Protein AF-A0A536BNT7-F1 (afdb_monomer)

Structure (mmCIF, N/CA/C/O backbone):
data_AF-A0A536BNT7-F1
#
_entry.id   AF-A0A536BNT7-F1
#
loop_
_atom_site.group_PDB
_atom_site.id
_atom_site.type_symbol
_atom_site.label_atom_id
_atom_site.label_alt_id
_atom_site.label_comp_id
_atom_site.label_asym_id
_atom_site.label_entity_id
_atom_site.label_seq_id
_atom_site.pdbx_PDB_ins_code
_atom_site.Cartn_x
_atom_site.Cartn_y
_atom_site.Cartn_z
_atom_site.occupancy
_atom_site.B_iso_or_equiv
_atom_site.auth_seq_id
_atom_site.auth_comp_id
_atom_site.auth_asym_id
_atom_site.auth_atom_id
_atom_site.pdbx_PDB_model_num
ATOM 1 N N . MET A 1 1 ? 0.120 -32.810 -49.934 1.00 58.78 1 MET A N 1
ATOM 2 C CA . MET A 1 1 ? 1.228 -31.925 -49.503 1.00 58.78 1 MET A CA 1
ATOM 3 C C . MET A 1 1 ? 2.217 -31.593 -50.625 1.00 58.78 1 MET A C 1
ATOM 5 O O . MET A 1 1 ? 2.526 -30.421 -50.764 1.00 58.78 1 MET A O 1
ATOM 9 N N . LEU A 1 2 ? 2.657 -32.545 -51.464 1.00 65.06 2 LEU A N 1
ATOM 10 C CA . LEU A 1 2 ? 3.607 -32.280 -52.570 1.00 65.06 2 LEU A CA 1
ATOM 11 C C . LEU A 1 2 ? 3.120 -31.214 -53.578 1.00 65.06 2 LEU A C 1
ATOM 13 O O . LEU A 1 2 ? 3.815 -30.232 -53.797 1.00 65.06 2 LEU A O 1
ATOM 17 N N . ARG A 1 3 ? 1.866 -31.299 -54.049 1.00 67.81 3 ARG A N 1
ATOM 18 C CA . ARG A 1 3 ? 1.286 -30.303 -54.978 1.00 67.81 3 ARG A CA 1
ATOM 19 C C . ARG A 1 3 ? 1.234 -28.868 -54.434 1.00 67.81 3 ARG A C 1
ATOM 21 O O . ARG A 1 3 ? 1.282 -27.927 -55.211 1.00 67.81 3 ARG A O 1
ATOM 28 N N . ALA A 1 4 ? 1.113 -28.691 -53.116 1.00 71.56 4 ALA A N 1
ATOM 29 C CA . ALA A 1 4 ? 1.084 -27.357 -52.514 1.00 71.56 4 ALA A CA 1
ATOM 30 C C . ALA A 1 4 ? 2.475 -26.705 -52.551 1.00 71.56 4 ALA A C 1
ATOM 32 O O . ALA A 1 4 ? 2.586 -25.527 -52.875 1.00 71.56 4 ALA A O 1
ATOM 33 N N . ARG A 1 5 ? 3.531 -27.499 -52.315 1.00 71.25 5 ARG A N 1
ATOM 34 C CA . ARG A 1 5 ? 4.923 -27.051 -52.443 1.00 71.25 5 ARG A CA 1
ATOM 35 C C . ARG A 1 5 ? 5.278 -26.681 -53.879 1.00 71.25 5 ARG A C 1
ATOM 37 O O . ARG A 1 5 ? 5.932 -25.667 -54.080 1.00 71.25 5 ARG A O 1
ATOM 44 N N . ASP A 1 6 ? 4.810 -27.443 -54.865 1.00 81.25 6 ASP A N 1
ATOM 45 C CA . ASP A 1 6 ? 5.092 -27.146 -56.277 1.00 81.25 6 ASP A CA 1
ATOM 46 C C . ASP A 1 6 ? 4.461 -25.815 -56.721 1.00 81.25 6 ASP A C 1
ATOM 48 O O . ASP A 1 6 ? 5.084 -25.025 -57.431 1.00 81.25 6 ASP A O 1
ATOM 52 N N . VAL A 1 7 ? 3.245 -25.522 -56.246 1.00 82.75 7 VAL A N 1
ATOM 53 C CA . VAL A 1 7 ? 2.557 -24.247 -56.513 1.00 82.75 7 VAL A CA 1
ATOM 54 C C . VAL A 1 7 ? 3.255 -23.076 -55.815 1.00 82.75 7 VAL A C 1
ATOM 56 O O . VAL A 1 7 ? 3.381 -21.994 -56.393 1.00 82.75 7 VAL A O 1
ATOM 59 N N . GLU A 1 8 ? 3.731 -23.278 -54.588 1.00 79.00 8 GLU A N 1
ATOM 60 C CA . GLU A 1 8 ? 4.464 -22.264 -53.827 1.00 79.00 8 GLU A CA 1
ATOM 61 C C . GLU A 1 8 ? 5.829 -21.954 -54.458 1.00 79.00 8 GLU A C 1
ATOM 63 O O . GLU A 1 8 ? 6.153 -20.787 -54.693 1.00 79.00 8 GLU A O 1
ATOM 68 N N . LEU A 1 9 ? 6.577 -22.988 -54.853 1.00 82.94 9 LEU A N 1
ATOM 69 C CA . LEU A 1 9 ? 7.839 -22.853 -55.582 1.00 82.94 9 LEU A CA 1
ATOM 70 C C . LEU A 1 9 ? 7.639 -22.152 -56.932 1.00 82.94 9 LEU A C 1
ATOM 72 O O . LEU A 1 9 ? 8.395 -21.239 -57.271 1.00 82.94 9 LEU A O 1
ATOM 76 N N . GLY A 1 10 ? 6.587 -22.515 -57.673 1.00 87.00 10 GLY A N 1
ATOM 77 C CA . GLY A 1 10 ? 6.231 -21.855 -58.930 1.00 87.00 10 GLY A CA 1
ATOM 78 C C . GLY A 1 10 ? 5.939 -20.363 -58.748 1.00 87.00 10 GLY A C 1
ATOM 79 O O . GLY A 1 10 ? 6.410 -19.538 -59.538 1.00 87.00 10 GLY A O 1
ATOM 80 N N . ARG A 1 11 ? 5.243 -19.988 -57.665 1.00 80.94 11 ARG A N 1
ATOM 81 C CA . ARG A 1 11 ? 5.003 -18.577 -57.326 1.00 80.94 11 ARG A CA 1
ATOM 82 C C . ARG A 1 11 ? 6.294 -17.828 -57.028 1.00 80.94 11 ARG A C 1
ATOM 84 O O . ARG A 1 11 ? 6.498 -16.767 -57.616 1.00 80.94 11 ARG A O 1
ATOM 91 N N . VAL A 1 12 ? 7.177 -18.382 -56.197 1.00 85.69 12 VAL A N 1
ATOM 92 C CA . VAL A 1 12 ? 8.463 -17.746 -55.852 1.00 85.69 12 VAL A CA 1
ATOM 93 C C . VAL A 1 12 ? 9.327 -17.533 -57.099 1.00 85.69 12 VAL A C 1
ATOM 95 O O . VAL A 1 12 ? 9.867 -16.444 -57.299 1.00 85.69 12 VAL A O 1
ATOM 98 N N . ILE A 1 13 ? 9.395 -18.529 -57.987 1.00 88.94 13 ILE A N 1
ATOM 99 C CA . ILE A 1 13 ? 10.160 -18.439 -59.240 1.00 88.94 13 ILE A CA 1
ATOM 100 C C . ILE A 1 13 ? 9.567 -17.377 -60.173 1.00 88.94 13 ILE A C 1
ATOM 102 O O . ILE A 1 13 ? 10.307 -16.575 -60.747 1.00 88.94 13 ILE A O 1
ATOM 106 N N . SER A 1 14 ? 8.239 -17.343 -60.320 1.00 84.06 14 SER A N 1
ATOM 107 C CA . SER A 1 14 ? 7.566 -16.358 -61.175 1.00 84.06 14 SER A CA 1
ATOM 108 C C . SER A 1 14 ? 7.755 -14.920 -60.671 1.00 84.06 14 SER A C 1
ATOM 110 O O . SER A 1 14 ? 8.095 -14.040 -61.464 1.00 84.06 14 SER A O 1
ATOM 112 N N . ALA A 1 15 ? 7.656 -14.696 -59.356 1.00 80.94 15 ALA A N 1
ATOM 113 C CA . ALA A 1 15 ? 7.916 -13.403 -58.725 1.00 80.94 15 ALA A CA 1
ATOM 114 C C . ALA A 1 15 ? 9.378 -12.955 -58.903 1.00 80.94 15 ALA A C 1
ATOM 116 O O . ALA A 1 15 ? 9.637 -11.799 -59.241 1.00 80.94 15 ALA A O 1
ATOM 117 N N . GLY A 1 16 ? 10.340 -13.875 -58.754 1.00 82.44 16 GLY A N 1
ATOM 118 C CA . GLY A 1 16 ? 11.757 -13.592 -58.996 1.00 82.44 16 GLY A CA 1
ATOM 119 C C . GLY A 1 16 ? 12.051 -13.203 -60.449 1.00 82.44 16 GLY A C 1
ATOM 120 O O . GLY A 1 16 ? 12.783 -12.244 -60.696 1.00 82.44 16 GLY A O 1
ATOM 121 N N . ARG A 1 17 ? 11.436 -13.892 -61.421 1.00 86.69 17 ARG A N 1
ATOM 122 C CA . ARG A 1 17 ? 11.578 -13.561 -62.851 1.00 86.69 17 ARG A CA 1
ATOM 123 C C . ARG A 1 17 ? 10.984 -12.198 -63.197 1.00 86.69 17 ARG A C 1
ATOM 125 O O . ARG A 1 17 ? 11.624 -11.441 -63.922 1.00 86.69 17 ARG A O 1
ATOM 132 N N . ALA A 1 18 ? 9.810 -11.870 -62.659 1.00 79.94 18 ALA A N 1
ATOM 133 C CA . ALA A 1 18 ? 9.197 -10.554 -62.846 1.00 79.94 18 ALA A CA 1
ATOM 134 C C . ALA A 1 18 ? 10.093 -9.433 -62.293 1.00 79.94 18 ALA A C 1
ATOM 136 O O . ALA A 1 18 ? 10.280 -8.404 -62.943 1.00 79.94 18 ALA A O 1
ATOM 137 N N . ARG A 1 19 ? 10.722 -9.667 -61.135 1.00 75.25 19 ARG A N 1
ATOM 138 C CA . ARG A 1 19 ? 11.647 -8.713 -60.517 1.00 75.25 19 ARG A CA 1
ATOM 139 C C . ARG A 1 19 ? 12.930 -8.512 -61.320 1.00 75.25 19 ARG A C 1
ATOM 141 O O . ARG A 1 19 ? 13.371 -7.380 -61.490 1.00 75.25 19 ARG A O 1
ATOM 148 N N . LEU A 1 20 ? 13.508 -9.591 -61.848 1.00 81.56 20 LEU A N 1
ATOM 149 C CA . LEU A 1 20 ? 14.665 -9.502 -62.742 1.00 81.56 20 LEU A CA 1
ATOM 150 C C . LEU A 1 20 ? 14.329 -8.714 -64.012 1.00 81.56 20 LEU A C 1
ATOM 152 O O . LEU A 1 20 ? 15.091 -7.827 -64.379 1.00 81.56 20 LEU A O 1
ATOM 156 N N . ALA A 1 21 ? 13.170 -8.968 -64.629 1.00 81.06 21 ALA A N 1
ATOM 157 C CA . ALA A 1 21 ? 12.727 -8.237 -65.816 1.00 81.06 21 ALA A CA 1
ATOM 158 C C . ALA A 1 21 ? 12.555 -6.729 -65.549 1.00 81.06 21 ALA A C 1
ATOM 160 O O . ALA A 1 21 ? 12.979 -5.915 -66.369 1.00 81.06 21 ALA A O 1
ATOM 161 N N . ALA A 1 22 ? 12.006 -6.348 -64.390 1.00 75.06 22 ALA A N 1
ATOM 162 C CA . ALA A 1 22 ? 11.884 -4.945 -63.984 1.00 75.06 22 ALA A CA 1
ATOM 163 C C . ALA A 1 22 ? 13.256 -4.265 -63.800 1.00 75.06 22 ALA A C 1
ATOM 165 O O . ALA A 1 22 ? 13.460 -3.145 -64.273 1.00 75.06 22 ALA A O 1
ATOM 166 N N . LEU A 1 23 ? 14.220 -4.968 -63.190 1.00 74.56 23 LEU A N 1
ATOM 167 C CA . LEU A 1 23 ? 15.590 -4.475 -63.008 1.00 74.56 23 LEU A CA 1
ATOM 168 C C . LEU A 1 23 ? 16.336 -4.327 -64.341 1.00 74.56 23 LEU A C 1
ATOM 170 O O . LEU A 1 23 ? 17.019 -3.325 -64.548 1.00 74.56 23 LEU A O 1
ATOM 174 N N . THR A 1 24 ? 16.192 -5.290 -65.259 1.00 78.88 24 THR A N 1
ATOM 175 C CA . THR A 1 24 ? 16.788 -5.205 -66.605 1.00 78.88 24 THR A CA 1
ATOM 176 C C . THR A 1 24 ? 16.147 -4.093 -67.440 1.00 78.88 24 THR A C 1
ATOM 178 O O . THR A 1 24 ? 16.834 -3.458 -68.233 1.00 78.88 24 THR A O 1
ATOM 181 N N . GLY A 1 25 ? 14.861 -3.798 -67.216 1.00 77.56 25 GLY A N 1
ATOM 182 C CA . GLY A 1 25 ? 14.145 -2.671 -67.823 1.00 77.56 25 GLY A CA 1
ATOM 183 C C . GLY A 1 25 ? 14.490 -1.293 -67.244 1.00 77.56 25 GLY A C 1
ATOM 184 O O . GLY A 1 25 ? 13.873 -0.306 -67.633 1.00 77.56 25 GLY A O 1
ATOM 185 N N . GLY A 1 26 ? 15.443 -1.203 -66.308 1.00 68.50 26 GLY A N 1
ATOM 186 C CA . GLY A 1 26 ? 15.873 0.062 -65.705 1.00 68.50 26 GLY A CA 1
ATOM 187 C C . GLY A 1 26 ? 14.894 0.646 -64.680 1.00 68.50 26 GLY A C 1
ATOM 188 O O . GLY A 1 26 ? 15.124 1.747 -64.180 1.00 68.50 26 GLY A O 1
ATOM 189 N N . ILE A 1 27 ? 13.831 -0.084 -64.325 1.00 67.88 27 ILE A N 1
ATOM 190 C CA . ILE A 1 27 ? 12.888 0.312 -63.277 1.00 67.88 27 ILE A CA 1
ATOM 191 C C . ILE A 1 27 ? 13.537 -0.014 -61.932 1.00 67.88 27 ILE A C 1
ATOM 193 O O . ILE A 1 27 ? 13.500 -1.142 -61.439 1.00 67.88 27 ILE A O 1
ATOM 197 N N . ARG A 1 28 ? 14.194 0.987 -61.349 1.00 61.41 28 ARG A N 1
ATOM 198 C CA . ARG A 1 28 ? 14.807 0.896 -60.025 1.00 61.41 28 ARG A CA 1
ATOM 199 C C . ARG A 1 28 ? 13.725 1.209 -58.994 1.00 61.41 28 ARG A C 1
ATOM 201 O O . ARG A 1 28 ? 13.294 2.353 -58.892 1.00 61.41 28 ARG A O 1
ATOM 208 N 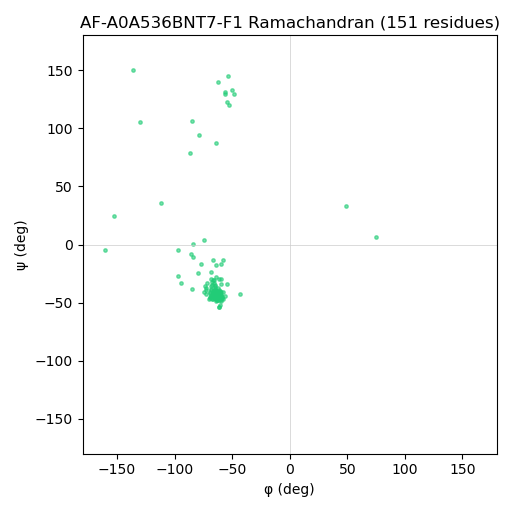N . GLU A 1 29 ? 13.246 0.190 -58.282 1.00 60.50 29 GLU A N 1
ATOM 209 C CA . GLU A 1 29 ? 12.334 0.390 -57.149 1.00 60.50 29 GLU A CA 1
AT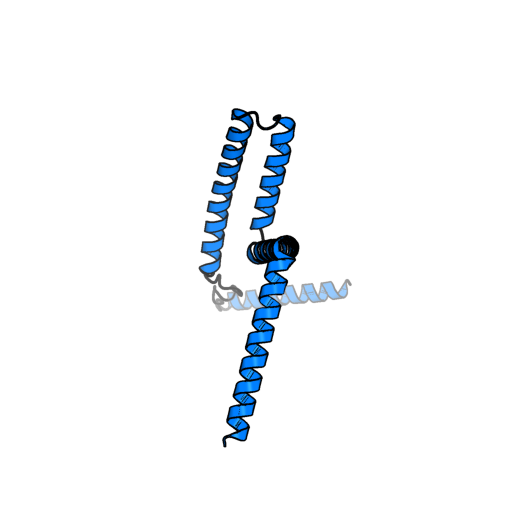OM 210 C C . GLU A 1 29 ? 12.946 1.379 -56.149 1.00 60.50 29 GLU A C 1
ATOM 212 O O . GLU A 1 29 ? 14.165 1.397 -55.946 1.00 60.50 29 GLU A O 1
ATOM 217 N N . ASP A 1 30 ? 12.093 2.195 -55.525 1.00 61.75 30 ASP A N 1
ATOM 218 C CA . ASP A 1 30 ? 12.495 3.103 -54.456 1.00 61.75 30 ASP A CA 1
ATOM 219 C C . ASP A 1 30 ? 13.248 2.295 -53.376 1.00 61.75 30 ASP A C 1
ATOM 221 O O . ASP A 1 30 ? 12.680 1.348 -52.815 1.00 61.75 30 ASP A O 1
ATOM 225 N N . PRO A 1 31 ? 14.522 2.613 -53.068 1.00 58.47 31 PRO A N 1
ATOM 226 C CA . PRO A 1 31 ? 15.325 1.869 -52.096 1.00 58.47 31 PRO A CA 1
ATOM 227 C C . PRO A 1 31 ? 14.694 1.813 -50.697 1.00 58.47 31 PRO A C 1
ATOM 229 O O . PRO A 1 31 ? 15.108 0.996 -49.872 1.00 58.47 31 PRO A O 1
ATOM 232 N N . ARG A 1 32 ? 13.677 2.640 -50.423 1.00 55.97 32 ARG A N 1
ATOM 233 C CA . ARG A 1 32 ? 12.931 2.669 -49.159 1.00 55.97 32 ARG A CA 1
ATOM 234 C C . ARG A 1 32 ? 11.624 1.874 -49.176 1.00 55.97 32 ARG A C 1
ATOM 236 O O . ARG A 1 32 ? 11.028 1.704 -48.118 1.00 55.97 32 ARG A O 1
ATOM 243 N N . GLY A 1 33 ? 11.215 1.315 -50.315 1.00 57.62 33 GLY A N 1
ATOM 244 C CA . GLY A 1 33 ? 9.978 0.532 -50.439 1.00 57.62 33 GLY A CA 1
ATOM 245 C C . GLY A 1 33 ? 9.955 -0.767 -49.618 1.00 57.62 33 GLY A C 1
ATOM 246 O O . GLY A 1 33 ? 8.889 -1.302 -49.344 1.00 57.62 33 GLY A O 1
ATOM 247 N N . HIS A 1 34 ? 11.120 -1.252 -49.173 1.00 54.22 34 HIS A N 1
ATOM 248 C CA . HIS A 1 34 ? 11.245 -2.437 -48.312 1.00 54.22 34 HIS A CA 1
ATOM 249 C C . HIS A 1 34 ? 11.064 -2.147 -46.815 1.00 54.22 34 HIS A C 1
ATOM 251 O O . HIS A 1 34 ? 10.978 -3.080 -46.014 1.00 54.22 34 HIS A O 1
ATOM 257 N N . LEU A 1 35 ? 11.030 -0.876 -46.408 1.00 52.28 35 LEU A N 1
ATOM 258 C CA . LEU A 1 35 ? 10.860 -0.485 -45.010 1.00 52.28 35 LEU A CA 1
ATOM 259 C C . LEU A 1 35 ? 9.365 -0.418 -44.673 1.00 52.28 35 LEU A C 1
ATOM 261 O O . LEU A 1 35 ? 8.779 0.655 -44.593 1.00 52.28 35 LEU A O 1
ATOM 265 N N . HIS A 1 36 ? 8.740 -1.574 -44.431 1.00 56.12 36 HIS A N 1
ATOM 266 C CA . HIS A 1 36 ? 7.369 -1.635 -43.893 1.00 56.12 36 HIS A CA 1
ATOM 267 C C . HIS A 1 36 ? 7.251 -1.108 -42.451 1.00 56.12 36 HIS A C 1
ATOM 269 O O . HIS A 1 36 ? 6.152 -0.853 -41.961 1.00 56.12 36 HIS A O 1
ATOM 275 N N . HIS A 1 37 ? 8.380 -0.931 -41.768 1.00 48.00 37 HIS A N 1
ATOM 276 C CA . HIS A 1 37 ? 8.480 -0.210 -40.509 1.00 48.00 37 HIS A CA 1
ATOM 277 C C . HIS A 1 37 ? 9.611 0.800 -40.637 1.00 48.00 37 HIS A C 1
ATOM 279 O O . HIS A 1 37 ? 10.789 0.442 -40.614 1.00 48.00 37 HIS A O 1
ATOM 285 N N . ALA A 1 38 ? 9.251 2.074 -40.771 1.00 50.78 38 ALA A N 1
ATOM 286 C CA . ALA A 1 38 ? 10.164 3.135 -40.392 1.00 50.78 38 ALA A CA 1
ATOM 287 C C . ALA A 1 38 ? 10.534 2.900 -38.920 1.00 50.78 38 ALA A C 1
ATOM 289 O O . ALA A 1 38 ? 9.652 2.680 -38.091 1.00 50.78 38 ALA A O 1
ATOM 290 N N . ALA A 1 39 ? 11.827 2.906 -38.596 1.00 53.09 39 ALA A N 1
ATOM 291 C CA . ALA A 1 39 ? 12.266 3.014 -37.215 1.00 53.09 39 ALA A CA 1
ATOM 292 C C . ALA A 1 39 ? 11.816 4.391 -36.710 1.00 53.09 39 ALA A C 1
ATOM 294 O O . ALA A 1 39 ? 12.531 5.382 -36.859 1.00 53.09 39 ALA A O 1
ATOM 295 N N . GLU A 1 40 ? 10.586 4.475 -36.203 1.00 54.31 40 GLU A N 1
ATOM 296 C CA . GLU A 1 40 ? 10.140 5.642 -35.460 1.00 54.31 40 GLU A CA 1
ATOM 297 C C . GLU A 1 40 ? 11.125 5.846 -34.304 1.00 54.31 40 GLU A C 1
ATOM 299 O O . GLU A 1 40 ? 11.452 4.876 -33.608 1.00 54.31 40 GLU A O 1
ATOM 304 N N . PRO A 1 41 ? 11.635 7.072 -34.091 1.00 56.22 41 PRO A N 1
ATOM 305 C CA . PRO A 1 41 ? 12.441 7.357 -32.918 1.00 56.22 41 PRO A CA 1
ATOM 306 C C . PRO A 1 41 ? 11.637 6.943 -31.686 1.00 56.22 41 PRO A C 1
ATOM 308 O O . PRO A 1 41 ? 10.495 7.372 -31.504 1.00 56.22 41 PRO A O 1
ATOM 311 N N . GLU A 1 42 ? 12.215 6.054 -30.874 1.00 50.41 42 GLU A N 1
ATOM 312 C CA . GLU A 1 42 ? 11.572 5.561 -29.662 1.00 50.41 42 GLU A CA 1
ATOM 313 C C . GLU A 1 42 ? 11.028 6.737 -28.853 1.00 50.41 42 GLU A C 1
ATOM 315 O O . GLU A 1 42 ? 11.731 7.709 -28.571 1.00 50.41 42 GLU A O 1
ATOM 320 N N . GLN A 1 43 ? 9.752 6.634 -28.477 1.00 51.00 43 GLN A N 1
ATOM 321 C CA . GLN A 1 43 ? 9.076 7.663 -27.704 1.00 51.00 43 GLN A CA 1
ATOM 322 C C . GLN A 1 43 ? 9.935 8.047 -26.482 1.00 51.00 43 GLN A C 1
ATOM 324 O O . GLN A 1 43 ? 10.367 7.158 -25.738 1.00 51.00 43 GLN A O 1
ATOM 329 N N . PRO A 1 44 ? 10.146 9.344 -26.193 1.00 54.56 44 PRO A N 1
ATOM 330 C CA . PRO A 1 44 ? 11.028 9.802 -25.109 1.00 54.56 44 PRO A CA 1
ATOM 331 C C . PRO A 1 44 ? 10.601 9.300 -23.715 1.00 54.56 44 PRO A C 1
ATOM 333 O O . PRO A 1 44 ? 11.385 9.283 -22.764 1.00 54.56 44 PRO A O 1
ATOM 336 N N . SER A 1 45 ? 9.357 8.832 -23.586 1.00 54.00 45 SER A N 1
ATOM 337 C CA . SER A 1 45 ? 8.829 8.163 -22.397 1.00 54.00 45 SER A CA 1
ATOM 338 C C . SER A 1 45 ? 9.441 6.776 -22.135 1.00 54.00 45 SER A C 1
ATOM 340 O O . SER A 1 45 ? 9.425 6.338 -20.984 1.00 54.00 45 SER A O 1
ATOM 342 N N . ARG A 1 46 ? 9.975 6.082 -23.152 1.00 49.19 46 ARG A N 1
ATOM 343 C CA . ARG A 1 46 ? 10.655 4.779 -23.023 1.00 49.19 46 ARG A CA 1
ATOM 344 C C . ARG A 1 46 ? 12.132 4.936 -22.662 1.00 49.19 46 ARG A C 1
ATOM 346 O O . ARG A 1 46 ? 12.610 4.224 -21.783 1.00 49.19 46 ARG A O 1
ATOM 353 N N . VAL A 1 47 ? 12.811 5.938 -23.222 1.00 53.94 47 VAL A N 1
ATOM 354 C CA . VAL A 1 47 ? 14.219 6.253 -22.907 1.00 53.94 47 VAL A CA 1
ATOM 355 C C . VAL A 1 47 ? 14.391 6.645 -21.434 1.00 53.94 47 VAL A C 1
ATOM 357 O O . VAL A 1 47 ? 15.271 6.129 -20.749 1.00 53.94 47 VAL A O 1
ATOM 360 N N . ARG A 1 48 ? 13.492 7.479 -20.889 1.00 53.22 48 ARG A N 1
ATOM 361 C CA . ARG A 1 48 ? 13.552 7.893 -19.473 1.00 53.22 48 ARG A CA 1
ATOM 362 C C . ARG A 1 48 ? 13.281 6.743 -18.494 1.00 53.22 48 ARG A C 1
ATOM 364 O O . ARG A 1 48 ? 13.855 6.718 -17.411 1.00 53.22 48 ARG A O 1
ATOM 371 N N . ARG A 1 49 ? 12.437 5.773 -18.873 1.00 50.62 49 ARG A N 1
ATOM 372 C CA . ARG A 1 49 ? 12.204 4.548 -18.080 1.00 50.62 49 ARG A CA 1
ATOM 373 C C . ARG A 1 49 ? 13.434 3.644 -18.066 1.00 50.62 49 ARG A C 1
ATOM 375 O O . ARG A 1 49 ? 13.718 3.048 -17.035 1.00 50.62 49 ARG A O 1
ATOM 382 N N . ARG A 1 50 ? 14.170 3.583 -19.177 1.00 54.00 50 ARG A N 1
ATOM 383 C CA . ARG A 1 50 ? 15.412 2.812 -19.293 1.00 54.00 50 ARG A CA 1
ATOM 384 C C . ARG A 1 50 ? 16.529 3.395 -18.425 1.00 54.00 50 ARG A C 1
ATOM 386 O O . ARG A 1 50 ? 17.106 2.668 -17.629 1.00 54.00 50 ARG A O 1
ATOM 393 N N . ALA A 1 51 ? 16.723 4.715 -18.472 1.00 60.06 51 ALA A N 1
ATOM 394 C CA . ALA A 1 51 ? 17.683 5.410 -17.610 1.00 60.06 51 ALA A CA 1
ATOM 395 C C . ALA A 1 51 ? 17.339 5.285 -16.113 1.00 60.06 51 ALA A C 1
ATOM 397 O O . ALA A 1 51 ? 18.226 5.118 -15.280 1.00 60.06 51 ALA A O 1
ATOM 398 N N . PHE A 1 52 ? 16.048 5.324 -15.762 1.00 55.44 52 PHE A N 1
ATOM 399 C CA . PHE A 1 52 ? 15.607 5.080 -14.387 1.00 55.44 52 PHE A CA 1
ATOM 400 C C . PHE A 1 52 ? 15.885 3.637 -13.950 1.00 55.44 52 PHE A C 1
ATOM 402 O O . PHE A 1 52 ? 16.331 3.427 -12.831 1.00 55.44 52 PHE A O 1
ATOM 409 N N . GLY A 1 53 ? 15.683 2.658 -14.837 1.00 56.69 53 GLY A N 1
ATOM 410 C CA . GLY A 1 53 ? 16.041 1.261 -14.581 1.00 56.69 53 GLY A CA 1
ATOM 411 C C . GLY A 1 53 ? 17.540 1.065 -14.340 1.00 56.69 53 GLY A C 1
ATOM 412 O O . GLY A 1 53 ? 17.920 0.414 -13.372 1.00 56.69 53 GLY A O 1
ATOM 413 N N . GLU A 1 54 ? 18.393 1.681 -15.159 1.00 54.75 54 GLU A N 1
ATOM 414 C CA . GLU A 1 54 ? 19.856 1.592 -15.026 1.00 54.75 54 GLU A CA 1
ATOM 415 C C . GLU A 1 54 ? 20.369 2.265 -13.741 1.00 54.75 54 GLU A C 1
ATOM 417 O O . GLU A 1 54 ? 21.157 1.675 -12.999 1.00 54.75 54 GLU A O 1
ATOM 422 N N . ALA A 1 55 ? 19.869 3.463 -13.419 1.00 61.78 55 ALA A N 1
ATOM 423 C CA . ALA A 1 55 ? 20.208 4.148 -12.171 1.00 61.78 55 ALA A CA 1
ATOM 424 C C . ALA A 1 55 ? 19.694 3.389 -10.936 1.00 61.78 55 ALA A C 1
ATOM 426 O O . ALA A 1 55 ? 20.362 3.347 -9.901 1.00 61.78 55 ALA A O 1
ATOM 427 N N . TRP A 1 56 ? 18.522 2.759 -11.044 1.00 58.44 56 TRP A N 1
ATOM 428 C CA . TRP A 1 56 ? 17.926 2.000 -9.953 1.00 58.44 56 TRP A CA 1
ATOM 429 C C . TRP A 1 56 ? 18.646 0.676 -9.678 1.00 58.44 56 TRP A C 1
ATOM 431 O O . TRP A 1 56 ? 18.819 0.299 -8.516 1.00 58.44 56 TRP A O 1
ATOM 441 N N . ALA A 1 57 ? 19.118 -0.005 -10.725 1.00 59.94 57 ALA A N 1
ATOM 442 C CA . ALA A 1 57 ? 19.942 -1.202 -10.586 1.00 59.94 57 ALA A CA 1
ATOM 443 C C . ALA A 1 57 ? 21.250 -0.885 -9.840 1.00 59.94 57 ALA A C 1
ATOM 445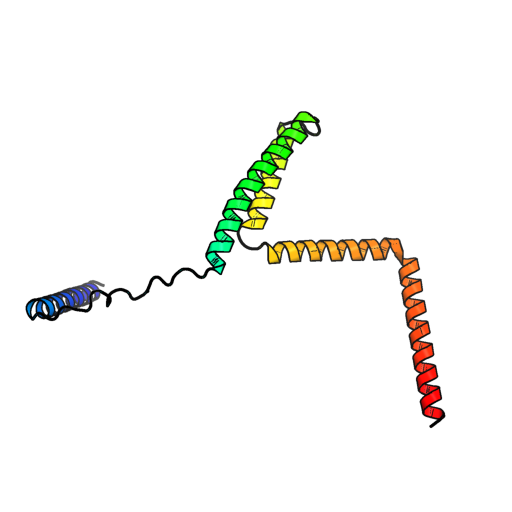 O O . ALA A 1 57 ? 21.587 -1.555 -8.862 1.00 59.94 57 ALA A O 1
ATOM 446 N N . ALA A 1 58 ? 21.938 0.197 -10.223 1.00 65.31 58 ALA A N 1
ATOM 447 C CA . ALA A 1 58 ? 23.156 0.641 -9.546 1.00 65.31 58 ALA A CA 1
ATOM 448 C C . ALA A 1 58 ? 22.909 1.027 -8.071 1.00 65.31 58 ALA A C 1
ATOM 450 O O . ALA A 1 58 ? 23.699 0.666 -7.194 1.00 65.31 58 ALA A O 1
ATOM 451 N N . LEU A 1 59 ? 21.791 1.705 -7.780 1.00 70.38 59 LEU A N 1
ATOM 452 C CA . LEU A 1 59 ? 21.405 2.087 -6.417 1.00 70.38 59 LEU A CA 1
ATOM 453 C C . LEU A 1 59 ? 21.095 0.862 -5.539 1.00 70.38 59 LEU A C 1
ATOM 455 O O . LEU A 1 59 ? 21.526 0.804 -4.389 1.00 70.38 59 LEU A O 1
ATOM 459 N N . SER A 1 60 ? 20.371 -0.122 -6.078 1.00 58.97 60 SER A N 1
ATOM 460 C CA . SER A 1 60 ? 19.939 -1.316 -5.338 1.00 58.97 60 SER A CA 1
ATOM 461 C C . SER A 1 60 ? 21.120 -2.190 -4.932 1.00 58.97 60 SER A C 1
ATOM 463 O O . SER A 1 60 ? 21.192 -2.633 -3.787 1.00 58.97 60 SER A O 1
ATOM 465 N N . VAL A 1 61 ? 22.085 -2.379 -5.836 1.00 60.84 61 VAL A N 1
ATOM 466 C CA . VAL A 1 61 ? 23.325 -3.112 -5.544 1.00 60.84 61 VAL A CA 1
ATOM 467 C C . VAL A 1 61 ? 24.141 -2.388 -4.470 1.00 60.84 61 VAL A C 1
ATOM 469 O O . VAL A 1 61 ? 24.586 -3.016 -3.510 1.00 60.84 61 VAL A O 1
ATOM 472 N N . GLY A 1 62 ? 24.285 -1.063 -4.576 1.00 67.06 62 GLY A N 1
ATOM 473 C CA . GLY A 1 62 ? 24.978 -0.262 -3.563 1.00 67.06 62 GLY A CA 1
ATOM 474 C C . GLY A 1 62 ? 24.309 -0.337 -2.188 1.00 67.06 62 GLY A C 1
ATOM 475 O O . GLY A 1 62 ? 24.986 -0.532 -1.176 1.00 67.06 62 GLY A O 1
ATOM 476 N N . LEU A 1 63 ? 22.978 -0.253 -2.147 1.00 69.19 63 LEU A N 1
ATOM 477 C CA . LEU A 1 63 ? 22.204 -0.357 -0.911 1.00 69.19 63 LEU A CA 1
ATOM 478 C C . LEU A 1 63 ? 22.298 -1.756 -0.290 1.00 69.19 63 LEU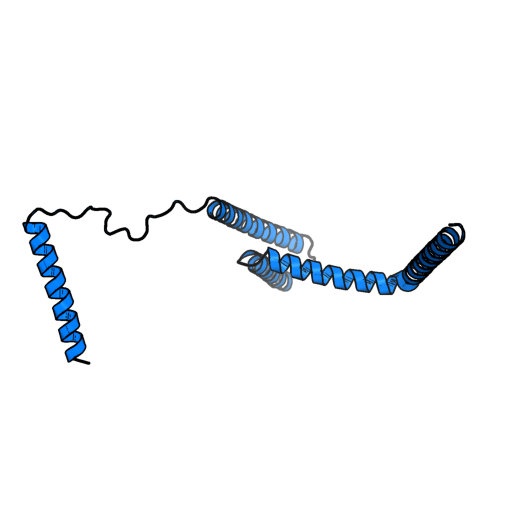 A C 1
ATOM 480 O O . LEU A 1 63 ? 22.427 -1.868 0.928 1.00 69.19 63 LEU A O 1
ATOM 484 N N . LEU A 1 64 ? 22.286 -2.812 -1.109 1.00 64.50 64 LEU A N 1
ATOM 485 C CA . LEU A 1 64 ? 22.458 -4.191 -0.655 1.00 64.50 64 LEU A CA 1
ATOM 486 C C . LEU A 1 64 ? 23.807 -4.380 0.043 1.00 64.50 64 LEU A C 1
ATOM 488 O O . LEU A 1 64 ? 23.877 -4.916 1.148 1.00 64.50 64 LEU A O 1
ATOM 492 N N . ILE A 1 65 ? 24.875 -3.901 -0.594 1.00 65.69 65 ILE A N 1
ATOM 493 C CA . ILE A 1 65 ? 26.234 -3.982 -0.058 1.00 65.69 65 ILE A CA 1
ATOM 494 C C . ILE A 1 65 ? 26.338 -3.172 1.241 1.00 65.69 65 ILE A C 1
ATOM 496 O O . ILE A 1 65 ? 26.908 -3.660 2.218 1.00 65.69 65 ILE A O 1
ATOM 500 N N . ALA A 1 66 ? 25.743 -1.976 1.291 1.00 68.12 66 ALA A N 1
ATOM 501 C CA . ALA A 1 66 ? 25.722 -1.147 2.493 1.00 68.12 66 ALA A CA 1
ATOM 502 C C . ALA A 1 66 ? 24.967 -1.822 3.651 1.00 68.12 66 ALA A C 1
ATOM 504 O O . ALA A 1 66 ? 25.477 -1.866 4.772 1.00 68.12 66 ALA A O 1
ATOM 505 N N . LEU A 1 67 ? 23.790 -2.406 3.393 1.00 66.25 67 LEU A N 1
ATOM 506 C CA . LEU A 1 67 ? 23.038 -3.144 4.411 1.00 66.25 67 LEU A CA 1
ATOM 507 C C . LEU A 1 67 ? 23.813 -4.367 4.908 1.00 66.25 67 LEU A C 1
ATOM 509 O O . LEU A 1 67 ? 23.847 -4.615 6.112 1.00 66.25 67 LEU A O 1
ATOM 513 N N . LEU A 1 68 ? 24.453 -5.114 4.003 1.00 64.88 68 LEU A N 1
ATOM 514 C CA . LEU A 1 68 ? 25.265 -6.274 4.366 1.00 64.88 68 LEU A CA 1
ATOM 515 C C . LEU A 1 68 ? 26.411 -5.854 5.286 1.00 64.88 68 LEU A C 1
ATOM 517 O O . LEU A 1 68 ? 26.623 -6.477 6.326 1.00 64.88 68 LEU A O 1
ATOM 521 N N . ALA A 1 69 ? 27.108 -4.772 4.930 1.00 65.75 69 ALA A N 1
ATOM 522 C CA . ALA A 1 69 ? 28.189 -4.220 5.731 1.00 65.75 69 ALA A CA 1
ATOM 523 C C . ALA A 1 69 ? 27.701 -3.822 7.132 1.00 65.75 69 ALA A C 1
ATOM 525 O O . ALA A 1 69 ? 28.336 -4.194 8.115 1.00 65.75 69 ALA A O 1
ATOM 526 N N . VAL A 1 70 ? 26.549 -3.153 7.244 1.00 67.81 70 VAL A N 1
ATOM 527 C CA . VAL A 1 70 ? 25.952 -2.763 8.535 1.00 67.81 70 VAL A CA 1
ATOM 528 C C . VAL A 1 70 ? 25.567 -3.983 9.375 1.00 67.81 70 VAL A C 1
ATOM 530 O O . VAL A 1 70 ? 25.909 -4.042 10.555 1.00 67.81 70 VAL A O 1
ATOM 533 N N . VAL A 1 71 ? 24.895 -4.976 8.786 1.00 67.50 71 VAL A N 1
ATOM 534 C CA . VAL A 1 71 ? 24.450 -6.188 9.499 1.00 67.50 71 VAL A CA 1
ATOM 535 C C . VAL A 1 71 ? 25.638 -7.004 10.011 1.00 67.50 71 VAL A C 1
ATOM 537 O O . VAL A 1 71 ? 25.610 -7.469 11.154 1.00 67.50 71 VAL A O 1
ATOM 540 N N . VAL A 1 72 ? 26.686 -7.151 9.194 1.00 65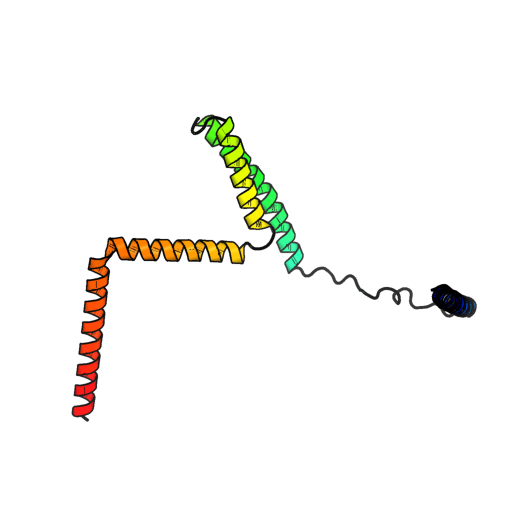.88 72 VAL A N 1
ATOM 541 C CA . VAL A 1 72 ? 27.917 -7.862 9.570 1.00 65.88 72 VAL A CA 1
ATOM 542 C C . VAL A 1 72 ? 28.699 -7.077 10.625 1.00 65.88 72 VAL A C 1
ATOM 544 O O . VAL A 1 72 ? 29.102 -7.660 11.632 1.00 65.88 72 VAL A O 1
ATOM 547 N N . TRP A 1 73 ? 28.872 -5.765 10.438 1.00 67.44 73 TRP A N 1
ATOM 548 C CA . TRP A 1 73 ? 29.622 -4.902 11.357 1.00 67.44 73 TRP A CA 1
ATOM 549 C C . TRP A 1 73 ? 28.978 -4.828 12.743 1.00 67.44 73 TRP A C 1
ATOM 551 O O . TRP A 1 73 ? 29.662 -4.944 13.758 1.00 67.44 73 TRP A O 1
ATOM 561 N N . LEU A 1 74 ? 27.651 -4.697 12.795 1.00 70.06 74 LEU A N 1
ATOM 562 C CA . LEU A 1 74 ? 26.891 -4.622 14.044 1.00 70.06 74 LEU A CA 1
ATOM 563 C C . LEU A 1 74 ? 26.560 -6.005 14.640 1.00 70.06 74 LEU A C 1
ATOM 565 O O . LEU A 1 74 ? 25.911 -6.070 15.682 1.00 70.06 74 LEU A O 1
ATOM 569 N N . ARG A 1 75 ? 26.990 -7.108 14.001 1.00 67.25 75 ARG A N 1
ATOM 570 C CA . ARG A 1 75 ? 26.711 -8.509 14.396 1.00 67.25 75 ARG A CA 1
ATOM 571 C C . ARG A 1 75 ? 25.227 -8.783 14.690 1.00 67.25 75 ARG A C 1
ATOM 573 O O . ARG A 1 75 ? 24.909 -9.607 15.543 1.00 67.25 75 ARG A O 1
ATOM 580 N N . ILE A 1 76 ? 24.321 -8.109 13.976 1.00 62.59 76 ILE A N 1
ATOM 581 C CA . ILE A 1 76 ? 22.870 -8.193 14.223 1.00 62.59 76 ILE A CA 1
ATOM 582 C C . ILE A 1 76 ? 22.348 -9.594 13.874 1.00 62.59 76 ILE A C 1
ATOM 584 O O . ILE A 1 76 ? 21.470 -10.113 14.557 1.00 62.59 76 ILE A O 1
ATOM 588 N N . LEU A 1 77 ? 22.911 -10.228 12.837 1.00 64.25 77 LEU A N 1
ATOM 589 C CA . LEU A 1 77 ? 22.596 -11.602 12.443 1.00 64.25 77 LEU A CA 1
ATOM 590 C C . LEU A 1 77 ? 23.865 -12.402 12.104 1.00 64.25 77 LEU A C 1
ATOM 592 O O . LEU A 1 77 ? 24.835 -11.833 11.597 1.00 64.25 77 LEU A O 1
ATOM 596 N N . PRO A 1 78 ? 23.863 -13.733 12.312 1.00 69.94 78 PRO A N 1
ATOM 597 C CA . PRO A 1 78 ? 24.913 -14.602 11.791 1.00 69.94 78 PRO A CA 1
ATOM 598 C C . PRO A 1 78 ? 24.936 -14.550 10.256 1.00 69.94 78 PRO A C 1
ATOM 600 O O . PRO A 1 78 ? 23.886 -14.551 9.612 1.00 69.94 78 PRO A O 1
ATOM 603 N N . ALA A 1 79 ? 26.134 -14.539 9.660 1.00 65.06 79 ALA A N 1
ATOM 604 C CA . ALA A 1 79 ? 26.333 -14.335 8.217 1.00 65.06 79 ALA A CA 1
ATOM 605 C C . ALA A 1 79 ? 25.534 -15.318 7.337 1.00 65.06 79 ALA A C 1
ATOM 607 O O . ALA A 1 79 ? 25.014 -14.933 6.294 1.00 65.06 79 ALA A O 1
ATOM 608 N N . ILE A 1 80 ? 25.362 -16.558 7.807 1.00 70.00 80 ILE A N 1
ATOM 609 C CA . ILE A 1 80 ? 24.552 -17.604 7.161 1.00 70.00 80 ILE A CA 1
ATOM 610 C C . ILE A 1 80 ? 23.068 -17.227 7.042 1.00 70.00 80 ILE A C 1
ATOM 612 O O . ILE A 1 80 ? 22.414 -17.662 6.103 1.00 70.00 80 ILE A O 1
ATOM 616 N N . VAL A 1 81 ? 22.538 -16.414 7.961 1.00 63.09 81 VAL A N 1
ATOM 617 C CA . VAL A 1 81 ? 21.145 -15.931 7.941 1.00 63.09 81 VAL A CA 1
ATOM 618 C C . VAL A 1 81 ? 21.048 -14.568 7.256 1.00 63.09 81 VAL A C 1
ATOM 620 O O . VAL A 1 81 ? 20.077 -14.300 6.554 1.00 63.09 81 VAL A O 1
ATOM 623 N N . ALA A 1 82 ? 22.072 -13.721 7.387 1.00 65.75 82 ALA A N 1
ATOM 624 C CA . ALA A 1 82 ? 22.120 -12.429 6.708 1.00 65.75 82 ALA A CA 1
ATOM 625 C C . ALA A 1 82 ? 22.084 -12.584 5.178 1.00 65.75 82 ALA A C 1
ATOM 627 O O . ALA A 1 82 ? 21.361 -11.855 4.506 1.00 65.75 82 ALA A O 1
ATOM 628 N N . LEU A 1 83 ? 22.808 -13.565 4.630 1.00 64.06 83 LEU A N 1
ATOM 629 C CA . LEU A 1 83 ? 22.906 -13.786 3.187 1.00 64.06 83 LEU A CA 1
ATOM 630 C C . LEU A 1 83 ? 21.554 -14.103 2.513 1.00 64.06 83 LEU A C 1
ATOM 632 O O . LEU A 1 83 ? 21.196 -13.385 1.582 1.00 64.06 83 LEU A O 1
ATOM 636 N N . PRO A 1 84 ? 20.759 -15.098 2.961 1.00 66.00 84 PRO A N 1
ATOM 637 C CA . PRO A 1 84 ? 19.450 -15.377 2.373 1.00 66.00 84 PRO A CA 1
ATOM 638 C C . PRO A 1 84 ? 18.426 -14.270 2.644 1.00 66.00 84 PRO A C 1
ATOM 640 O O . PRO A 1 84 ? 17.560 -14.049 1.805 1.00 66.00 84 PRO A O 1
ATOM 643 N N . VAL A 1 85 ? 18.523 -13.542 3.763 1.00 67.62 85 VAL A N 1
ATOM 644 C CA . VAL A 1 85 ? 17.641 -12.395 4.044 1.00 67.62 85 VAL A CA 1
ATOM 645 C C . VAL A 1 85 ? 17.935 -11.235 3.098 1.00 67.62 85 VAL A C 1
ATOM 647 O O . VAL A 1 85 ? 17.005 -10.654 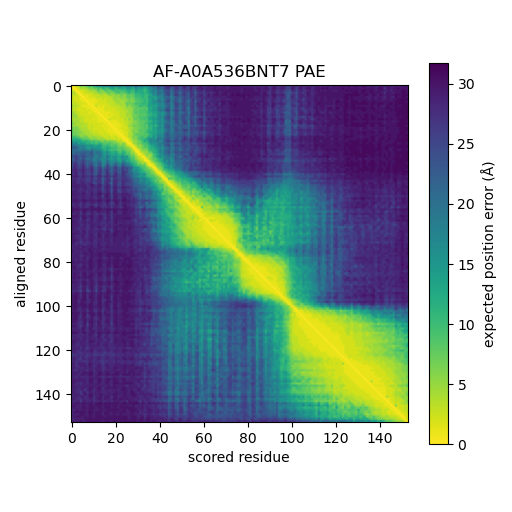2.543 1.00 67.62 85 VAL A O 1
ATOM 650 N N . LEU A 1 86 ? 19.210 -10.917 2.865 1.00 64.00 86 LEU A N 1
ATOM 651 C CA . LEU A 1 86 ? 19.592 -9.893 1.898 1.00 64.00 86 LEU A CA 1
ATOM 652 C C . LEU A 1 86 ? 19.286 -10.323 0.471 1.00 64.00 86 LEU A C 1
ATOM 654 O O . LEU A 1 86 ? 18.754 -9.523 -0.284 1.00 64.00 86 LEU A O 1
ATOM 658 N N . LEU A 1 87 ? 19.576 -11.568 0.102 1.00 65.50 87 LEU A N 1
ATOM 659 C CA . LEU A 1 87 ? 19.289 -12.071 -1.238 1.00 65.50 87 LEU A CA 1
ATOM 660 C C . LEU A 1 87 ? 17.776 -12.138 -1.488 1.00 65.50 87 LEU A C 1
ATOM 662 O O . LEU A 1 87 ? 17.308 -11.725 -2.541 1.00 65.50 87 LEU A O 1
ATOM 666 N N . GLY A 1 88 ? 16.994 -12.573 -0.498 1.00 65.62 88 GLY A N 1
ATOM 667 C CA . GLY A 1 88 ? 15.533 -12.536 -0.541 1.00 65.62 88 GLY A CA 1
ATOM 668 C C . GLY A 1 88 ? 14.986 -11.109 -0.592 1.00 65.62 88 GLY A C 1
ATOM 669 O O . GLY A 1 88 ? 14.062 -10.840 -1.351 1.00 65.62 88 GLY A O 1
ATOM 670 N N . GLY A 1 89 ? 15.587 -10.179 0.153 1.00 61.91 89 GLY A N 1
ATOM 671 C CA . GLY A 1 89 ? 15.265 -8.753 0.094 1.00 61.91 89 GLY A CA 1
ATOM 672 C C . GLY A 1 89 ? 15.601 -8.131 -1.262 1.00 61.91 89 GLY A C 1
ATOM 673 O O . GLY A 1 89 ? 14.785 -7.400 -1.810 1.00 61.91 89 GLY A O 1
ATOM 674 N N . TYR A 1 90 ? 16.756 -8.473 -1.835 1.00 61.59 90 TYR A N 1
ATOM 675 C CA . TYR A 1 90 ? 17.178 -8.064 -3.173 1.00 61.59 90 TYR A CA 1
ATOM 676 C C . TYR A 1 90 ? 16.201 -8.563 -4.228 1.00 61.59 90 TYR A C 1
ATOM 678 O O . TYR A 1 90 ? 15.675 -7.758 -4.979 1.00 61.59 90 TYR A O 1
ATOM 686 N N . LEU A 1 91 ? 15.894 -9.863 -4.231 1.00 60.81 91 LEU A N 1
ATOM 687 C CA . LEU A 1 91 ? 14.957 -10.470 -5.176 1.00 60.81 91 LEU A CA 1
ATOM 688 C C . LEU A 1 91 ? 13.536 -9.938 -4.994 1.00 60.81 91 LEU A C 1
ATOM 690 O O . LEU A 1 91 ? 12.821 -9.770 -5.977 1.00 60.81 91 LEU A O 1
ATOM 694 N N . ALA A 1 92 ? 13.123 -9.636 -3.760 1.00 57.38 92 ALA A N 1
ATOM 695 C CA . ALA A 1 92 ? 11.867 -8.946 -3.512 1.00 57.38 92 ALA A CA 1
ATOM 696 C C . ALA A 1 92 ? 11.893 -7.569 -4.182 1.00 57.38 92 ALA A C 1
ATOM 698 O O . ALA A 1 92 ? 11.011 -7.285 -4.988 1.00 57.38 92 ALA A O 1
ATOM 699 N N . VAL A 1 93 ? 12.915 -6.747 -3.912 1.00 58.34 93 VAL A N 1
ATOM 700 C CA . VAL A 1 93 ? 13.113 -5.429 -4.541 1.00 58.34 93 VAL A CA 1
ATOM 701 C C . VAL A 1 93 ? 13.196 -5.546 -6.066 1.00 58.34 93 VAL A C 1
ATOM 703 O O . VAL A 1 93 ? 12.574 -4.767 -6.768 1.00 58.34 93 VAL A O 1
ATOM 706 N N . GLU A 1 94 ? 13.872 -6.536 -6.620 1.00 57.03 94 GLU A N 1
ATOM 707 C CA . GLU A 1 94 ? 13.989 -6.716 -8.068 1.00 57.03 94 GLU A CA 1
ATOM 708 C C . GLU A 1 94 ? 12.642 -7.122 -8.694 1.00 57.03 94 GLU A C 1
ATOM 710 O O . GLU A 1 94 ? 12.198 -6.519 -9.676 1.00 57.03 94 GLU A O 1
ATOM 715 N N . ALA A 1 95 ? 11.895 -8.015 -8.034 1.00 55.59 95 ALA A N 1
ATOM 716 C CA . ALA A 1 95 ? 10.522 -8.365 -8.401 1.00 55.59 95 ALA A CA 1
ATOM 717 C C . ALA A 1 95 ? 9.545 -7.179 -8.270 1.00 55.59 95 ALA A C 1
ATOM 719 O O . ALA A 1 95 ? 8.564 -7.096 -9.017 1.00 55.59 95 ALA A O 1
ATOM 720 N N . PHE A 1 96 ? 9.816 -6.228 -7.369 1.00 50.94 96 PHE A N 1
ATOM 721 C CA . PHE A 1 96 ? 9.076 -4.967 -7.279 1.00 50.94 96 PHE A CA 1
ATOM 722 C C . PHE A 1 96 ? 9.275 -4.084 -8.520 1.00 50.94 96 PHE A C 1
ATOM 724 O O . PHE A 1 96 ? 8.352 -3.351 -8.889 1.00 50.94 96 PHE A O 1
ATOM 731 N N . PHE A 1 97 ? 10.432 -4.154 -9.183 1.00 53.53 97 PHE A N 1
ATOM 732 C CA . PHE A 1 97 ? 10.837 -3.185 -10.204 1.00 53.53 97 PHE A CA 1
ATOM 733 C C . PHE A 1 97 ? 10.554 -3.608 -11.648 1.00 53.53 97 PHE A C 1
ATOM 735 O O . PHE A 1 97 ? 10.303 -2.743 -12.490 1.00 53.53 97 PHE A O 1
ATOM 742 N N . GLU A 1 98 ? 10.505 -4.904 -11.952 1.00 57.06 98 GLU A N 1
ATOM 743 C CA . GLU A 1 98 ? 10.567 -5.342 -13.351 1.00 57.06 98 GLU A CA 1
ATOM 744 C C . GLU A 1 98 ? 9.275 -5.180 -14.175 1.00 57.06 98 GLU A C 1
ATOM 746 O O . GLU A 1 98 ? 9.354 -5.180 -15.403 1.00 57.06 98 GLU A O 1
ATOM 751 N N . ARG A 1 99 ? 8.078 -4.989 -13.581 1.00 51.44 99 ARG A N 1
ATOM 752 C CA . ARG A 1 99 ? 6.852 -4.799 -14.407 1.00 51.44 99 ARG A CA 1
ATOM 753 C C . ARG A 1 99 ? 5.616 -4.150 -13.781 1.00 51.44 99 ARG A C 1
ATOM 755 O O . ARG A 1 99 ? 4.641 -3.945 -14.501 1.00 51.44 99 ARG A O 1
ATOM 762 N N . SER A 1 100 ? 5.589 -3.831 -12.485 1.00 55.09 100 SER A N 1
ATOM 763 C CA . SER A 1 100 ? 4.307 -3.498 -11.832 1.00 55.09 100 SER A CA 1
ATOM 764 C C . SER A 1 100 ? 4.377 -2.555 -10.627 1.00 55.09 100 SER A C 1
ATOM 766 O O . SER A 1 100 ? 3.444 -2.546 -9.827 1.00 55.09 100 SER A O 1
ATOM 768 N N . VAL A 1 101 ? 5.418 -1.717 -10.518 1.00 55.28 101 VAL A N 1
ATOM 769 C CA . VAL A 1 101 ? 5.643 -0.788 -9.386 1.00 55.28 101 VAL A CA 1
ATOM 770 C C . VAL A 1 101 ? 4.359 -0.066 -8.945 1.00 55.28 101 VAL A C 1
ATOM 772 O O . VAL A 1 101 ? 4.063 -0.010 -7.759 1.00 55.28 101 VAL A O 1
ATOM 775 N N . GLY A 1 102 ? 3.531 0.403 -9.888 1.00 57.72 102 GLY A N 1
ATOM 776 C CA . GLY A 1 102 ? 2.251 1.045 -9.566 1.00 57.72 102 GLY A CA 1
ATOM 777 C C . GLY A 1 102 ? 1.215 0.115 -8.916 1.00 57.72 102 GLY A C 1
ATOM 778 O O . GLY A 1 102 ? 0.610 0.481 -7.914 1.00 57.72 102 GLY A O 1
ATOM 779 N N . LEU A 1 103 ? 1.022 -1.096 -9.447 1.00 56.78 103 LEU A N 1
ATOM 780 C CA . LEU A 1 103 ? 0.044 -2.057 -8.921 1.00 56.78 103 LEU A CA 1
ATOM 781 C C . LEU A 1 103 ? 0.506 -2.685 -7.601 1.00 56.78 103 LEU A C 1
ATOM 783 O O . LEU A 1 103 ? -0.322 -2.914 -6.724 1.00 56.78 103 LEU A O 1
ATOM 787 N N . LEU A 1 104 ? 1.806 -2.934 -7.431 1.00 53.94 104 LEU A N 1
ATOM 788 C CA . LEU A 1 104 ? 2.362 -3.493 -6.196 1.00 53.94 104 LEU A CA 1
ATOM 789 C C . LEU A 1 104 ? 2.376 -2.462 -5.061 1.00 53.94 104 LEU A C 1
ATOM 791 O O . LEU A 1 104 ? 1.936 -2.788 -3.959 1.00 53.94 104 LEU A O 1
ATOM 795 N N . LEU A 1 105 ? 2.763 -1.208 -5.335 1.00 64.62 105 LEU A N 1
ATOM 796 C CA . LEU A 1 105 ? 2.631 -0.113 -4.365 1.00 64.62 105 LEU A CA 1
ATOM 797 C C . LEU A 1 105 ? 1.174 0.112 -3.975 1.00 64.62 105 LEU A C 1
ATOM 799 O O . LEU A 1 105 ? 0.885 0.236 -2.790 1.00 64.62 105 LEU A O 1
ATOM 803 N N . LEU A 1 106 ? 0.251 0.108 -4.943 1.00 68.88 106 LEU A N 1
ATOM 804 C CA . LEU A 1 106 ? -1.176 0.243 -4.658 1.00 68.88 106 LEU A CA 1
ATOM 805 C C . LEU A 1 106 ? -1.677 -0.908 -3.780 1.00 68.88 106 LEU A C 1
ATOM 807 O O . LEU A 1 106 ? -2.402 -0.673 -2.820 1.00 68.88 106 LEU A O 1
ATOM 811 N N . ARG A 1 107 ? -1.271 -2.148 -4.069 1.00 58.62 107 ARG A N 1
ATOM 812 C CA . ARG A 1 107 ? -1.705 -3.330 -3.313 1.00 58.62 107 ARG A CA 1
ATOM 813 C C . ARG A 1 107 ? -1.146 -3.341 -1.891 1.00 58.62 107 ARG A C 1
ATOM 815 O O . ARG A 1 107 ? -1.880 -3.691 -0.972 1.00 58.62 107 ARG A O 1
ATOM 822 N N . ILE A 1 108 ? 0.103 -2.912 -1.700 1.00 67.81 108 ILE A N 1
ATOM 823 C CA . ILE A 1 108 ? 0.714 -2.759 -0.371 1.00 67.81 108 ILE A CA 1
ATOM 824 C C . ILE A 1 108 ? 0.087 -1.597 0.389 1.00 67.81 108 ILE A C 1
ATOM 826 O O . ILE A 1 108 ? -0.286 -1.779 1.540 1.00 67.81 108 ILE A O 1
ATOM 830 N N . ALA A 1 109 ? -0.070 -0.429 -0.236 1.00 75.19 109 ALA A N 1
ATOM 831 C CA . ALA A 1 109 ? -0.710 0.722 0.393 1.00 75.19 109 ALA A CA 1
ATOM 832 C C . ALA A 1 109 ? -2.155 0.399 0.786 1.00 75.19 109 ALA A C 1
ATOM 834 O O . ALA A 1 109 ? -2.575 0.739 1.884 1.00 75.19 109 ALA A O 1
ATOM 835 N N . MET A 1 110 ? -2.893 -0.317 -0.066 1.00 72.75 110 MET A N 1
ATOM 836 C CA . MET A 1 110 ? -4.245 -0.786 0.227 1.00 72.75 110 MET A CA 1
ATOM 837 C C . MET A 1 110 ? -4.254 -1.789 1.382 1.00 72.75 110 MET A C 1
ATOM 839 O O . MET A 1 110 ? -5.056 -1.650 2.300 1.00 72.75 110 MET A O 1
ATOM 843 N N . PHE A 1 111 ? -3.352 -2.773 1.374 1.00 77.06 111 PHE A N 1
ATOM 844 C CA . PHE A 1 111 ? -3.225 -3.727 2.474 1.00 77.06 111 PHE A CA 1
ATOM 845 C C . PHE A 1 111 ? -2.894 -3.017 3.792 1.00 77.06 111 PHE A C 1
ATOM 847 O O . PHE A 1 111 ? -3.560 -3.245 4.799 1.00 77.06 111 PHE A O 1
ATOM 854 N N . LEU A 1 112 ? -1.924 -2.101 3.770 1.00 77.50 112 LEU A N 1
ATOM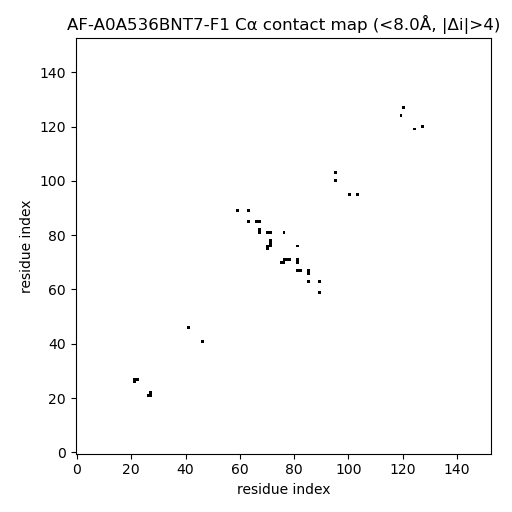 855 C CA . LEU A 1 112 ? -1.518 -1.329 4.936 1.00 77.50 112 LEU A CA 1
ATOM 856 C C . LEU A 1 112 ? -2.648 -0.416 5.415 1.00 77.50 112 LEU A C 1
ATOM 858 O O . LEU A 1 112 ? -2.904 -0.370 6.608 1.00 77.50 112 LEU A O 1
ATOM 862 N N . ALA A 1 113 ? -3.384 0.231 4.509 1.00 84.62 113 ALA A N 1
ATOM 863 C CA . ALA A 1 113 ? -4.546 1.045 4.850 1.00 84.62 113 ALA A CA 1
ATOM 864 C C . ALA A 1 113 ? -5.651 0.217 5.519 1.00 84.62 113 ALA A C 1
ATOM 866 O O . ALA A 1 113 ? -6.212 0.664 6.515 1.00 84.62 113 ALA A O 1
ATOM 867 N N . ILE A 1 114 ? -5.935 -0.995 5.026 1.00 86.88 114 ILE A N 1
ATOM 868 C CA . ILE A 1 114 ? -6.919 -1.906 5.635 1.00 86.88 114 ILE A CA 1
ATOM 869 C C . ILE A 1 114 ? -6.466 -2.320 7.038 1.00 86.88 114 ILE A C 1
ATOM 871 O O . ILE A 1 114 ? -7.240 -2.226 7.990 1.00 86.88 114 ILE A O 1
ATOM 875 N N . VAL A 1 115 ? -5.208 -2.746 7.181 1.00 85.19 115 VAL A N 1
ATOM 876 C CA . VAL A 1 115 ? -4.642 -3.168 8.470 1.00 85.19 115 VAL A CA 1
ATOM 877 C C . VAL A 1 115 ? -4.623 -2.004 9.461 1.00 85.19 115 VAL A C 1
ATOM 879 O O . VAL A 1 115 ? -5.062 -2.161 10.599 1.00 85.19 115 VAL A O 1
ATOM 882 N N . SER A 1 116 ? -4.180 -0.823 9.031 1.00 78.75 116 SER A N 1
ATOM 883 C CA . SER A 1 116 ? -4.188 0.393 9.842 1.00 78.75 116 SER A CA 1
ATOM 884 C C . SER A 1 116 ? -5.601 0.806 10.233 1.00 78.75 116 SER A C 1
ATOM 886 O O . SER A 1 116 ? -5.811 1.118 11.398 1.00 78.75 116 SER A O 1
ATOM 888 N N . ALA A 1 117 ? -6.574 0.766 9.318 1.00 89.12 117 ALA A N 1
ATOM 889 C CA . ALA A 1 117 ? -7.969 1.071 9.629 1.00 89.12 117 ALA A CA 1
ATOM 890 C C . ALA A 1 117 ? -8.539 0.099 10.671 1.00 89.12 117 ALA A C 1
ATOM 892 O O . ALA A 1 117 ? -9.199 0.533 11.612 1.00 89.12 117 ALA A O 1
ATOM 893 N N . PHE A 1 118 ? -8.236 -1.197 10.549 1.00 91.19 118 PHE A N 1
ATOM 894 C CA . PHE A 1 118 ? -8.656 -2.204 11.521 1.00 91.19 118 PHE A CA 1
ATOM 895 C C . PHE A 1 118 ? -8.014 -1.982 12.896 1.00 91.19 118 PHE A C 1
ATOM 897 O O . PHE A 1 118 ? -8.708 -1.996 13.911 1.00 91.19 118 PHE A O 1
ATOM 904 N N . LEU A 1 119 ? -6.704 -1.718 12.936 1.00 87.50 119 LEU A N 1
ATOM 905 C CA . LEU A 1 119 ? -5.976 -1.389 14.165 1.00 87.50 119 LEU A CA 1
ATOM 906 C C . LEU A 1 119 ? -6.537 -0.134 14.836 1.00 87.50 119 LEU A C 1
ATOM 908 O O . LEU A 1 119 ? -6.755 -0.142 16.047 1.00 87.50 119 LEU A O 1
ATOM 912 N N . LEU A 1 120 ? -6.801 0.923 14.062 1.00 90.88 120 LEU A N 1
ATOM 913 C CA . LEU A 1 120 ? -7.408 2.151 14.570 1.00 90.88 120 LEU A CA 1
ATOM 914 C C . LEU A 1 120 ? -8.803 1.872 15.129 1.00 90.88 120 LEU A C 1
ATOM 916 O O . LEU A 1 120 ? -9.106 2.306 16.235 1.00 90.88 120 LEU A O 1
ATOM 920 N N . ALA A 1 121 ? -9.624 1.105 14.409 1.00 92.12 121 ALA A N 1
ATOM 921 C CA . ALA A 1 121 ? -10.972 0.769 14.843 1.00 92.12 121 ALA A CA 1
ATOM 922 C C . ALA A 1 121 ? -10.990 -0.053 16.137 1.00 92.12 121 ALA A C 1
ATOM 924 O O . ALA A 1 121 ? -11.775 0.233 17.038 1.00 92.12 121 ALA A O 1
ATOM 925 N N . ALA A 1 122 ? -10.104 -1.045 16.246 1.00 87.75 122 ALA A N 1
ATOM 926 C CA . ALA A 1 122 ? -9.994 -1.879 17.436 1.00 87.75 122 ALA A CA 1
ATOM 927 C C . ALA A 1 122 ? -9.439 -1.100 18.639 1.00 87.75 122 ALA A C 1
ATOM 929 O O . ALA A 1 122 ? -9.926 -1.263 19.756 1.00 87.75 122 ALA A O 1
ATOM 930 N N . THR A 1 123 ? -8.441 -0.242 18.413 1.00 88.62 123 THR A N 1
ATOM 931 C CA . THR A 1 123 ? -7.785 0.523 19.485 1.00 88.62 123 THR A CA 1
ATOM 932 C C . THR A 1 123 ? -8.669 1.662 19.992 1.00 88.62 123 THR A C 1
ATOM 934 O O . THR A 1 123 ? -8.751 1.881 21.197 1.00 88.62 123 THR A O 1
ATOM 937 N N . PHE A 1 124 ? -9.358 2.360 19.086 1.00 92.62 124 PHE A N 1
ATOM 938 C CA . PHE A 1 124 ? -10.109 3.587 19.371 1.00 92.62 124 PHE A CA 1
ATOM 939 C C . PHE A 1 124 ? -11.627 3.400 19.253 1.00 92.62 124 PHE A C 1
ATOM 941 O O . PHE A 1 124 ? -12.352 4.283 18.790 1.00 92.62 124 PHE A O 1
ATOM 948 N N . ILE A 1 125 ? -12.140 2.227 19.642 1.00 90.81 125 ILE A N 1
ATOM 949 C CA . ILE A 1 125 ? -13.567 1.907 19.494 1.00 90.81 125 ILE A CA 1
ATOM 950 C C . ILE A 1 125 ? -14.467 2.888 20.261 1.00 90.81 125 ILE A C 1
ATOM 952 O O . ILE A 1 125 ? -15.556 3.226 19.800 1.00 90.81 125 ILE A O 1
ATOM 956 N N . ARG A 1 126 ? -14.008 3.389 21.415 1.00 94.81 126 ARG A N 1
ATOM 957 C CA . ARG A 1 126 ? -14.765 4.340 22.243 1.00 94.81 126 ARG A CA 1
ATOM 958 C C . ARG A 1 126 ? -14.868 5.694 21.555 1.00 94.81 126 ARG A C 1
ATOM 960 O O . ARG A 1 126 ? -15.951 6.267 21.482 1.00 94.81 126 ARG A O 1
ATOM 967 N N . GLU A 1 127 ? -13.759 6.175 21.018 1.00 94.50 127 GLU A N 1
ATOM 968 C CA . GLU A 1 127 ? -13.660 7.428 20.283 1.00 94.50 127 GLU A CA 1
ATOM 969 C C . GLU A 1 127 ? -14.481 7.360 18.993 1.00 94.50 127 GLU A C 1
ATOM 971 O O . GLU A 1 127 ? -15.186 8.313 18.681 1.00 94.50 127 GLU A O 1
ATOM 976 N N . LEU A 1 128 ? -14.473 6.220 18.293 1.00 94.19 128 LEU A N 1
ATOM 977 C CA . LEU A 1 128 ? -15.325 5.965 17.125 1.00 94.19 128 LEU A CA 1
ATOM 978 C C . LEU A 1 128 ? -16.816 6.028 17.462 1.00 94.19 128 LEU A C 1
ATOM 980 O O . LEU A 1 128 ? -17.580 6.659 16.730 1.00 94.19 128 LEU A O 1
ATOM 984 N N . VAL A 1 129 ? -17.232 5.411 18.573 1.00 95.25 129 VAL A N 1
ATOM 985 C CA . VAL A 1 129 ? -18.621 5.483 19.057 1.00 95.25 129 VAL A CA 1
ATOM 986 C C . VAL A 1 129 ? -18.995 6.922 19.399 1.00 95.25 129 VAL A C 1
ATOM 988 O O . VAL A 1 129 ? -20.055 7.387 18.982 1.00 95.25 129 VAL A O 1
ATOM 991 N N . LEU A 1 130 ? -18.120 7.651 20.095 1.00 97.19 130 LEU A N 1
ATOM 992 C CA . LEU A 1 130 ? -18.331 9.067 20.398 1.00 97.19 130 LEU A CA 1
ATOM 993 C C . LEU A 1 130 ? -18.465 9.905 19.119 1.00 97.19 130 LEU A C 1
ATOM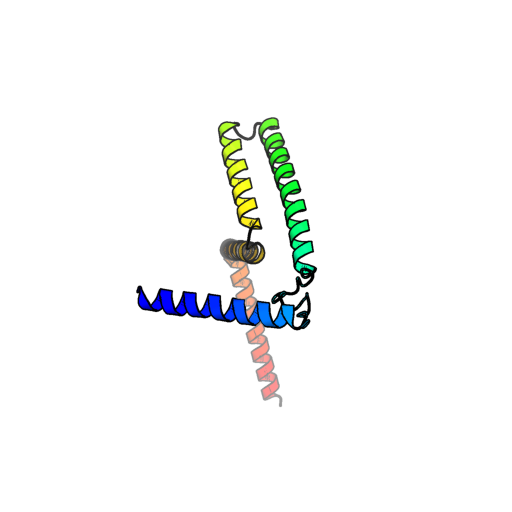 995 O O . LEU A 1 130 ? -19.391 10.705 19.021 1.00 97.19 130 LEU A O 1
ATOM 999 N N . LEU A 1 131 ? -17.605 9.687 18.120 1.00 96.75 131 LEU A N 1
ATOM 1000 C CA . LEU A 1 131 ? -17.665 10.356 16.815 1.00 96.75 131 LEU A CA 1
ATOM 1001 C C . LEU A 1 131 ? -18.980 10.064 16.082 1.00 96.75 131 LEU A C 1
ATOM 1003 O O . LEU A 1 131 ? -19.599 10.982 15.546 1.00 96.75 131 LEU A O 1
ATOM 1007 N N . CYS A 1 132 ? -19.432 8.807 16.097 1.00 96.38 132 CYS A N 1
ATOM 1008 C CA . CYS A 1 132 ? -20.721 8.413 15.526 1.00 96.38 132 CYS A CA 1
ATOM 1009 C C . CYS A 1 132 ? -21.894 9.096 16.232 1.00 96.38 132 CYS A C 1
ATOM 1011 O O . CYS A 1 132 ? -22.767 9.648 15.566 1.00 96.38 132 CYS A O 1
ATOM 1013 N N . LEU A 1 133 ? -21.912 9.088 17.566 1.00 97.50 133 LEU A N 1
ATOM 1014 C CA . LEU A 1 133 ? -22.961 9.739 18.351 1.00 97.50 133 LEU A CA 1
ATOM 1015 C C . LEU A 1 133 ? -22.986 11.248 18.112 1.00 97.50 133 LEU A C 1
ATOM 1017 O O . LEU A 1 133 ? -24.059 11.826 17.950 1.00 97.50 133 LEU A O 1
ATOM 1021 N N . LEU A 1 134 ? -21.814 11.879 18.039 1.00 97.62 134 LEU A N 1
ATOM 1022 C CA . LEU A 1 134 ? -21.691 13.300 17.743 1.00 97.62 134 LEU A CA 1
ATOM 1023 C C . LEU A 1 134 ? -22.225 13.616 16.339 1.00 97.62 134 LEU A C 1
ATOM 1025 O O . LEU A 1 134 ? -23.013 14.546 16.174 1.00 97.62 134 LEU A O 1
ATOM 1029 N N . GLY A 1 135 ? -21.852 12.808 15.342 1.00 97.38 135 GLY A N 1
ATOM 1030 C CA . GLY A 1 135 ? -22.363 12.920 13.977 1.00 97.38 135 GLY A CA 1
ATOM 1031 C C . GLY A 1 135 ? -23.883 12.763 13.910 1.00 97.38 135 GLY A C 1
ATOM 1032 O O . GLY A 1 135 ? -24.557 13.589 13.301 1.00 97.38 135 GLY A O 1
ATOM 1033 N N . LEU A 1 136 ? -24.438 11.761 14.596 1.00 97.19 136 LEU A N 1
ATOM 1034 C CA . LEU A 1 136 ? -25.883 11.546 14.675 1.00 97.19 136 LEU A CA 1
ATOM 1035 C C . LEU A 1 136 ? -26.600 12.726 15.346 1.00 97.19 136 LEU A C 1
ATOM 1037 O O . LEU A 1 136 ? -27.627 13.185 14.852 1.00 97.19 136 LEU A O 1
ATOM 1041 N N . GLY A 1 137 ? -26.046 13.247 16.441 1.00 96.88 137 GLY A N 1
ATOM 1042 C CA . GLY A 1 137 ? -26.580 14.427 17.116 1.00 96.88 137 GLY A CA 1
ATOM 1043 C C . GLY A 1 137 ? -26.613 15.651 16.200 1.00 96.88 137 GLY A C 1
ATOM 1044 O O . GLY A 1 137 ? -27.623 16.351 16.144 1.00 96.88 137 GLY A O 1
ATOM 1045 N N . LEU A 1 138 ? -25.547 15.879 15.427 1.00 96.62 138 LEU A N 1
ATOM 1046 C CA . LEU A 1 138 ? -25.491 16.966 14.445 1.00 96.62 138 LEU A CA 1
ATOM 1047 C C . LEU A 1 138 ? -26.524 16.794 13.327 1.00 96.62 138 LEU A C 1
ATOM 1049 O O . LEU A 1 138 ? -27.175 17.773 12.958 1.00 96.62 138 LEU A O 1
ATOM 1053 N N . LEU A 1 139 ? -26.707 15.570 12.822 1.00 95.31 139 LEU A N 1
ATOM 1054 C CA . LEU A 1 139 ? -27.738 15.271 11.824 1.00 95.31 139 LEU A CA 1
ATOM 1055 C C . LEU A 1 139 ? -29.138 15.584 12.364 1.00 95.31 139 LEU A C 1
ATOM 1057 O O . LEU A 1 139 ? -29.881 16.319 11.722 1.00 95.31 139 LEU A O 1
ATOM 1061 N N . LEU A 1 140 ? -29.459 15.137 13.582 1.00 95.38 140 LEU A N 1
ATOM 1062 C CA . LEU A 1 140 ? -30.756 15.396 14.217 1.00 95.38 140 LEU A CA 1
ATOM 1063 C C . LEU A 1 140 ? -31.025 16.887 14.440 1.00 95.38 140 LEU A C 1
ATOM 1065 O O . LEU A 1 140 ? -32.153 17.352 14.273 1.00 95.38 140 LEU A O 1
ATOM 1069 N N . ILE A 1 141 ? -30.005 17.655 14.828 1.00 94.25 141 ILE A N 1
ATOM 1070 C CA . ILE A 1 141 ? -30.131 19.111 14.961 1.00 94.25 141 ILE A CA 1
ATOM 1071 C C . ILE A 1 141 ? -30.403 19.738 13.590 1.00 94.25 141 ILE A C 1
ATOM 1073 O O . ILE A 1 141 ? -31.292 20.583 13.470 1.00 94.25 141 ILE A O 1
ATOM 1077 N N . GLY A 1 142 ? -29.673 19.313 12.556 1.00 94.81 142 GLY A N 1
ATOM 1078 C CA . GLY A 1 142 ? -29.875 19.771 11.182 1.00 94.81 142 GLY A CA 1
ATOM 1079 C C . GLY A 1 142 ? -31.288 19.487 10.670 1.00 94.81 142 GLY A C 1
ATOM 1080 O O . GLY A 1 142 ? -31.936 20.388 10.129 1.00 94.81 142 GLY A O 1
ATOM 1081 N N . ASP A 1 143 ? -31.786 18.275 10.906 1.00 92.31 143 ASP A N 1
ATOM 1082 C CA . ASP A 1 143 ? -33.133 17.857 10.520 1.00 92.31 143 ASP A CA 1
ATOM 1083 C C . ASP A 1 143 ? -34.200 18.678 11.249 1.00 92.31 143 ASP A C 1
ATOM 1085 O O . ASP A 1 143 ? -35.076 19.261 10.604 1.00 92.31 143 ASP A O 1
ATOM 1089 N N . ASN A 1 144 ? -34.072 18.841 12.569 1.00 90.88 144 ASN A N 1
ATOM 1090 C CA . ASN A 1 144 ? -34.986 19.660 13.369 1.00 90.88 144 ASN A CA 1
ATOM 1091 C C . ASN A 1 144 ? -35.015 21.127 12.915 1.00 90.88 144 ASN A C 1
ATOM 1093 O O . ASN A 1 144 ? -36.087 21.719 12.777 1.00 90.88 144 ASN A O 1
ATOM 1097 N N . LEU A 1 145 ? -33.854 21.731 12.644 1.00 92.75 145 LEU A N 1
ATOM 1098 C CA . LEU A 1 145 ? -33.775 23.101 12.122 1.00 92.75 145 LEU A CA 1
ATOM 1099 C C . LEU A 1 145 ? -34.386 23.208 10.718 1.00 92.75 145 LEU A C 1
ATOM 1101 O O . LEU A 1 145 ? -35.048 24.200 10.396 1.00 92.75 145 LEU A O 1
ATOM 1105 N N . GLY A 1 146 ? -34.194 22.186 9.883 1.00 91.12 146 GLY A N 1
ATOM 1106 C CA . GLY A 1 146 ? -34.812 22.085 8.564 1.00 91.12 146 GLY A CA 1
ATOM 1107 C C . GLY A 1 146 ? -36.337 21.997 8.634 1.00 91.12 146 GLY A C 1
ATOM 1108 O O . GLY A 1 146 ? -37.029 22.642 7.840 1.00 91.12 146 GLY A O 1
ATOM 1109 N N . GLU A 1 147 ? -36.871 21.243 9.593 1.00 86.31 147 GLU A N 1
ATOM 1110 C CA . GLU A 1 147 ? -38.307 21.164 9.868 1.00 86.31 147 GLU A CA 1
ATOM 1111 C C . GLU A 1 147 ? -38.875 22.478 10.406 1.00 86.31 147 GLU A C 1
ATOM 1113 O O . GLU A 1 147 ? -39.876 22.965 9.877 1.00 86.31 147 GLU A O 1
ATOM 1118 N N . LEU A 1 148 ? -38.214 23.101 11.384 1.00 84.44 148 LEU A N 1
ATOM 1119 C CA . LEU A 1 148 ? -38.596 24.414 11.916 1.00 84.44 148 LEU A CA 1
ATOM 1120 C C . LEU A 1 148 ? -38.663 25.472 10.809 1.00 84.44 148 LEU A C 1
ATOM 1122 O O . LEU A 1 148 ? -39.642 26.210 10.710 1.00 84.44 148 LEU A O 1
ATOM 1126 N N . ARG A 1 149 ? -37.668 25.503 9.916 1.00 84.94 149 ARG A N 1
ATOM 1127 C CA . ARG A 1 149 ? -37.646 26.434 8.779 1.00 84.94 149 ARG A CA 1
ATOM 1128 C C . ARG A 1 149 ? -38.763 26.172 7.767 1.00 84.94 149 ARG A C 1
ATOM 1130 O O . ARG A 1 149 ? -39.239 27.118 7.146 1.00 84.94 149 ARG A O 1
ATOM 1137 N N . ARG A 1 150 ? -39.170 24.912 7.579 1.00 81.81 150 ARG A N 1
ATOM 1138 C CA . ARG A 1 150 ? -40.306 24.553 6.713 1.00 81.81 150 ARG A CA 1
ATOM 1139 C C . ARG A 1 150 ? -41.652 24.938 7.320 1.00 81.81 150 ARG A C 1
ATOM 1141 O O . ARG A 1 150 ? -42.538 25.282 6.557 1.00 81.81 150 ARG A O 1
ATOM 1148 N N . ARG A 1 151 ? -41.795 24.891 8.649 1.00 76.81 151 ARG A N 1
ATOM 1149 C CA . ARG A 1 151 ? -43.024 25.297 9.359 1.00 76.81 151 ARG A CA 1
ATOM 1150 C C . ARG A 1 151 ? -43.169 26.812 9.527 1.00 76.81 151 ARG A C 1
ATOM 1152 O O . ARG A 1 151 ? -44.275 27.285 9.737 1.00 76.81 151 ARG A O 1
ATOM 1159 N N . ALA A 1 152 ? -42.060 27.551 9.501 1.00 77.19 152 ALA A N 1
ATOM 1160 C CA . ALA A 1 152 ? -42.044 29.011 9.613 1.00 77.19 152 ALA A CA 1
ATOM 1161 C C . ALA A 1 152 ? -42.245 29.745 8.269 1.00 77.19 152 ALA A C 1
ATOM 1163 O O . ALA A 1 152 ? -42.356 30.970 8.265 1.00 77.19 152 ALA A O 1
ATOM 1164 N N . ARG A 1 153 ? -42.246 29.019 7.144 1.00 64.25 153 ARG A N 1
ATOM 1165 C CA . ARG A 1 153 ? -42.710 29.502 5.834 1.00 64.25 153 ARG A CA 1
ATOM 1166 C C . ARG A 1 153 ? -44.171 29.137 5.645 1.00 64.25 153 ARG A C 1
ATOM 1168 O O . ARG A 1 153 ? -44.856 29.937 4.978 1.00 64.25 153 ARG A O 1
#

Secondary structure (DSSP, 8-state):
-HHHHHHHHHHHHHHHHHHHHHHHTT----TTTT-SS--PPPPHHHHHHHHHHHHHHHHHHHHHHHHHHHHHHTT-S-HHHHHHHHHHHHHHHHHHHSS-HHHHHHHHHHHHHHHHHHHHHHHTHHHHHHHHHHHHHHHHHHHHHHHHHHH--

Radius of gyration: 35.38 Å; Cα contacts (8 Å, |Δi|>4): 23; chains: 1; bounding box: 73×62×90 Å

pLDDT: mean 71.7, std 14.55, range [48.0, 97.62]

Mean p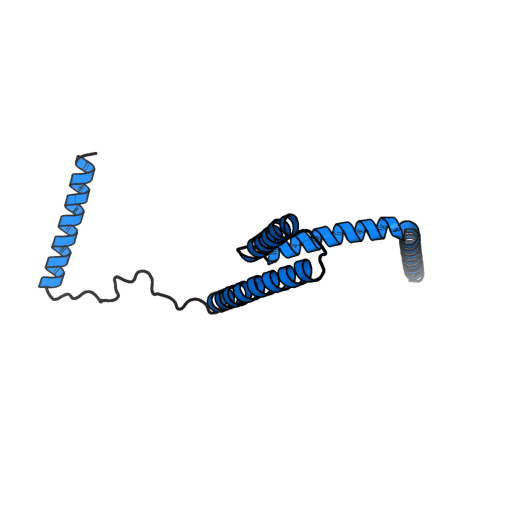redicted aligned error: 19.96 Å

Sequence (153 aa):
MLRARDVELGRVISAGRARLAALTGGIREDPRGHLHHAAEPEQPSRVRRRAFGEAWAALSVGLLIALLAVVVWLRILPAIVALPVLLGGYLAVEAFFERSVGLLLLRIAMFLAIVSAFLLAATFIRELVLLCLLGLGLLLIGDNLGELRRRAR

Solvent-accessible surface area (backbone atoms only — not comparable to full-atom values): 8771 Å² total; per-residue (Å²): 113,70,71,59,52,54,54,50,52,50,48,54,53,52,53,51,50,54,51,50,54,37,52,75,69,67,54,73,74,65,90,63,74,81,54,88,63,74,85,68,77,75,56,71,75,56,57,56,53,50,55,50,49,56,54,46,52,57,50,50,55,53,49,51,54,51,52,50,51,50,36,58,74,67,61,75,46,61,67,84,58,44,50,58,51,50,51,50,49,49,51,49,54,51,66,44,64,78,81,43,50,69,61,54,51,49,51,50,51,50,51,49,50,53,51,49,51,50,51,48,48,69,74,39,46,67,58,52,50,50,51,49,52,53,52,50,52,54,50,53,51,51,50,52,54,53,50,52,56,61,73,75,106

Foldseek 3Di:
DVVVVVVVVVVVVVVVVVVVVCVVVVNDPDPCPPCPDDPDPPDVVVVVLVVVVVVVVVVLVVVLVVVLCVCVVVVVDDNVVSVCVSVVVSVVVVVCRDPPVPPVVVVVVVVVVVVVVVVCCVVCVVVVVVVVVVVVVVVVVVVVVVVVVVVVD